Protein AF-A0A0A8VFV2-F1 (afdb_monomer_lite)

InterPro domains:
  I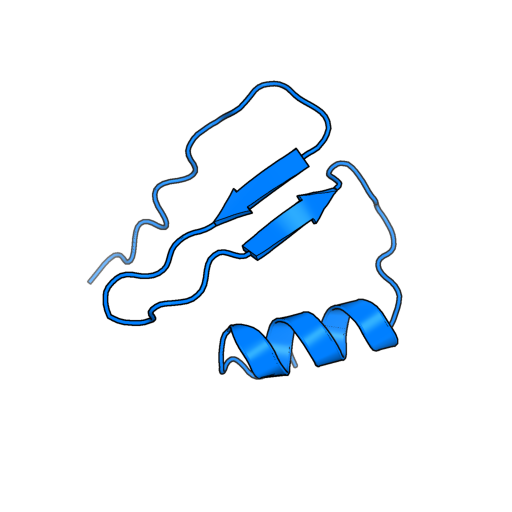PR012933 HicA mRNA interferase family [PF07927] (10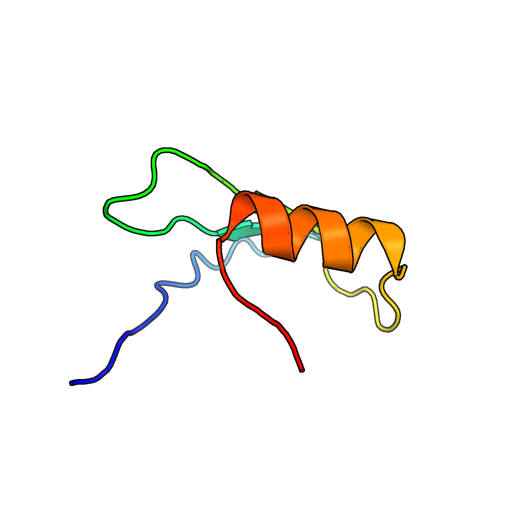-49)
  IPR038570 HicA superfamily [G3DSA:3.30.920.30] (3-52)

Radius of gyration: 11.89 Å; chains: 1; bounding box: 30×24×24 Å

pLDDT: mean 71.87, std 14.47, range [37.56, 85.94]

Sequence (52 aa):
MANQRRKKNNGGSHITMIRPGVPKIITLPHPRKDISKGLLKQIQRISGITLS

Structure (mmCIF, N/CA/C/O backbone):
data_AF-A0A0A8VFV2-F1
#
_entry.id   AF-A0A0A8VFV2-F1
#
loop_
_atom_site.group_PDB
_atom_site.id
_atom_site.type_symbol
_atom_site.label_atom_id
_atom_site.label_alt_id
_atom_site.label_comp_id
_atom_site.label_asym_id
_atom_site.label_entity_id
_atom_site.label_seq_id
_atom_site.pdbx_PDB_ins_code
_atom_site.Cartn_x
_atom_site.Cartn_y
_atom_site.Cartn_z
_atom_site.occupancy
_atom_site.B_iso_or_equiv
_atom_site.auth_seq_id
_atom_site.auth_comp_id
_atom_site.auth_asym_id
_atom_site.auth_atom_id
_atom_site.pdbx_PDB_model_num
ATOM 1 N N . MET A 1 1 ? -16.856 -6.055 -7.866 1.00 37.56 1 MET A N 1
ATOM 2 C CA . MET A 1 1 ? -16.049 -5.233 -6.933 1.00 37.56 1 MET A CA 1
ATOM 3 C C . MET A 1 1 ? -14.570 -5.557 -7.131 1.00 37.56 1 MET A C 1
ATOM 5 O O . MET A 1 1 ? -14.069 -6.495 -6.530 1.00 37.56 1 MET A O 1
ATOM 9 N N . ALA A 1 2 ? -13.881 -4.852 -8.032 1.00 38.06 2 ALA A N 1
ATOM 10 C CA . ALA A 1 2 ? -12.472 -5.105 -8.343 1.00 38.06 2 ALA A CA 1
ATOM 11 C C . ALA A 1 2 ? -11.601 -4.016 -7.701 1.00 38.06 2 ALA A C 1
ATOM 13 O O . ALA A 1 2 ? -11.523 -2.899 -8.208 1.00 38.06 2 ALA A O 1
ATOM 14 N N . ASN A 1 3 ? -10.957 -4.327 -6.572 1.00 42.53 3 ASN A N 1
ATOM 15 C CA . ASN A 1 3 ? -9.994 -3.431 -5.927 1.00 42.53 3 ASN A CA 1
ATOM 16 C C . ASN A 1 3 ? -8.683 -3.424 -6.730 1.00 42.53 3 ASN A C 1
ATOM 18 O O . ASN A 1 3 ? -7.718 -4.115 -6.399 1.00 42.53 3 ASN A O 1
ATOM 22 N N . GLN A 1 4 ? -8.648 -2.639 -7.809 1.00 43.16 4 GLN A N 1
ATOM 23 C CA . GLN A 1 4 ? -7.412 -2.326 -8.516 1.00 43.16 4 GLN A CA 1
ATOM 24 C C . GLN A 1 4 ? -6.514 -1.491 -7.597 1.00 43.16 4 GLN A C 1
ATOM 26 O O . GLN A 1 4 ? -6.649 -0.272 -7.487 1.00 43.16 4 GLN A O 1
ATOM 31 N N . ARG A 1 5 ? -5.560 -2.154 -6.935 1.00 49.84 5 ARG A N 1
ATOM 32 C CA . ARG A 1 5 ? -4.369 -1.500 -6.387 1.00 49.84 5 ARG A CA 1
ATOM 33 C C . ARG A 1 5 ? -3.674 -0.810 -7.561 1.00 49.84 5 ARG A C 1
ATOM 35 O O . ARG A 1 5 ? -3.019 -1.483 -8.353 1.00 49.84 5 ARG A O 1
ATOM 42 N N . ARG A 1 6 ? -3.847 0.506 -7.719 1.00 46.16 6 ARG A N 1
ATOM 43 C CA . ARG A 1 6 ? -3.148 1.283 -8.751 1.00 46.16 6 ARG A CA 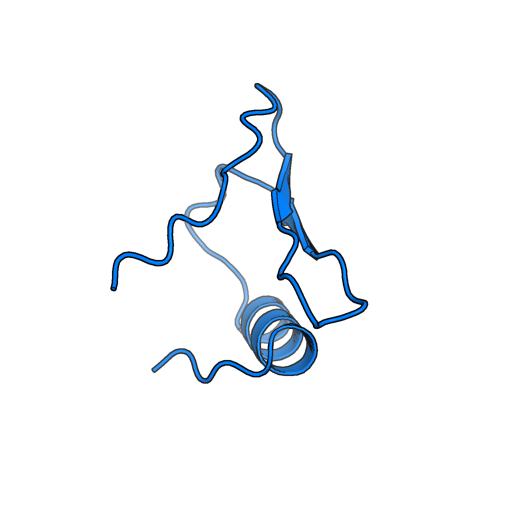1
ATOM 44 C C . ARG A 1 6 ? -1.647 1.229 -8.474 1.00 46.16 6 ARG A C 1
ATOM 46 O O . ARG A 1 6 ? -1.110 2.018 -7.703 1.00 46.16 6 ARG A O 1
ATOM 53 N N . LYS A 1 7 ? -0.980 0.245 -9.076 1.00 51.88 7 LYS A N 1
ATOM 54 C CA . LYS A 1 7 ? 0.470 0.087 -9.082 1.00 51.88 7 LYS A CA 1
ATOM 55 C C . LYS A 1 7 ? 1.028 1.257 -9.891 1.00 51.88 7 LYS A C 1
ATOM 57 O O . LYS A 1 7 ? 0.976 1.241 -11.117 1.00 51.88 7 LYS A O 1
ATOM 62 N N . LYS A 1 8 ? 1.495 2.309 -9.214 1.00 50.88 8 LYS A N 1
ATOM 63 C CA . LYS A 1 8 ? 2.250 3.376 -9.875 1.00 50.88 8 LYS A CA 1
ATOM 64 C C . LYS A 1 8 ? 3.598 2.758 -10.242 1.00 50.88 8 LYS A C 1
ATOM 66 O O . LYS A 1 8 ? 4.406 2.458 -9.366 1.00 50.88 8 LYS A O 1
ATOM 71 N N . ASN A 1 9 ? 3.741 2.398 -11.513 1.00 49.59 9 ASN A N 1
ATOM 72 C CA . ASN A 1 9 ? 4.878 1.643 -12.014 1.00 49.59 9 ASN A CA 1
ATOM 73 C C . ASN A 1 9 ? 6.086 2.582 -12.091 1.00 49.59 9 ASN A C 1
ATOM 75 O O . ASN A 1 9 ? 6.294 3.258 -13.092 1.00 49.59 9 ASN A O 1
ATOM 79 N N . ASN A 1 10 ? 6.844 2.663 -11.002 1.00 51.94 10 ASN A N 1
ATOM 80 C CA . ASN A 1 10 ? 8.144 3.312 -11.003 1.00 51.94 10 ASN A CA 1
ATOM 81 C C . ASN A 1 10 ? 9.149 2.233 -11.417 1.00 51.94 10 ASN A C 1
ATOM 83 O O . ASN A 1 10 ? 9.293 1.241 -10.707 1.00 51.94 10 ASN A O 1
ATOM 87 N N . GLY A 1 11 ? 9.803 2.388 -12.569 1.00 53.19 11 GLY A N 1
ATOM 88 C CA . GLY A 1 11 ? 10.770 1.431 -13.133 1.00 53.19 11 GLY A CA 1
ATOM 89 C C . GLY A 1 11 ? 12.082 1.282 -12.348 1.00 53.19 11 GLY A C 1
ATOM 90 O O . GLY A 1 11 ? 13.124 1.067 -12.953 1.00 53.19 11 GLY A O 1
ATOM 91 N N . GLY A 1 12 ? 12.055 1.438 -11.022 1.00 63.50 12 GLY A N 1
ATOM 92 C CA . GLY A 1 12 ? 13.217 1.355 -10.139 1.00 63.50 12 GLY A CA 1
ATOM 93 C C . GLY A 1 12 ? 13.081 0.251 -9.095 1.00 63.50 12 GLY A C 1
ATOM 94 O O . GLY A 1 12 ? 12.032 -0.375 -8.951 1.00 63.50 12 GLY A O 1
ATOM 95 N N . SER A 1 13 ? 14.143 0.048 -8.313 1.00 74.31 13 SER A N 1
ATOM 96 C CA . SER A 1 13 ? 14.245 -1.045 -7.338 1.00 74.31 13 SER A CA 1
ATOM 97 C C . SER A 1 13 ? 13.314 -0.925 -6.117 1.00 74.31 13 SER A C 1
ATOM 99 O O . SER A 1 13 ? 13.515 -1.610 -5.116 1.00 74.31 13 SER A O 1
ATOM 101 N N . HIS A 1 14 ? 12.340 -0.013 -6.148 1.00 79.12 14 HIS A N 1
ATOM 102 C CA . HIS A 1 14 ? 11.439 0.300 -5.045 1.00 79.12 14 HIS A CA 1
ATOM 103 C C . HIS A 1 14 ? 10.019 0.555 -5.557 1.00 79.12 14 HIS A C 1
ATOM 105 O O . HIS A 1 14 ? 9.805 1.323 -6.494 1.00 79.12 14 HIS A O 1
ATOM 111 N N . ILE A 1 15 ? 9.036 -0.057 -4.899 1.00 82.38 15 ILE A N 1
ATOM 112 C CA . ILE A 1 15 ? 7.609 0.088 -5.189 1.00 82.38 15 ILE A CA 1
ATOM 113 C C . ILE A 1 15 ? 6.943 0.792 -4.013 1.00 82.38 15 ILE A C 1
ATOM 115 O O . ILE A 1 15 ? 7.025 0.323 -2.879 1.00 82.38 15 ILE A O 1
ATOM 119 N N . THR A 1 16 ? 6.227 1.880 -4.292 1.00 83.19 16 THR A N 1
ATOM 120 C CA . THR A 1 16 ? 5.425 2.605 -3.300 1.00 83.19 16 THR A CA 1
ATOM 121 C C . THR A 1 16 ? 3.947 2.263 -3.463 1.00 83.19 16 THR A C 1
ATOM 123 O O . THR A 1 16 ? 3.399 2.304 -4.564 1.00 83.19 16 THR A O 1
ATOM 126 N N . MET A 1 17 ? 3.290 1.924 -2.358 1.00 82.50 17 MET A N 1
ATOM 127 C CA . MET A 1 17 ? 1.883 1.547 -2.287 1.00 82.50 17 MET A CA 1
ATOM 128 C C . MET A 1 17 ? 1.123 2.506 -1.372 1.00 82.50 17 MET A C 1
ATOM 130 O O . MET A 1 17 ? 1.583 2.843 -0.279 1.00 82.50 17 MET A O 1
ATOM 134 N N . ILE A 1 18 ? -0.064 2.907 -1.825 1.00 84.56 18 ILE A N 1
ATOM 135 C CA . ILE A 1 18 ? -0.981 3.800 -1.113 1.00 84.56 18 ILE A CA 1
ATOM 136 C C . ILE A 1 18 ? -2.348 3.119 -1.065 1.00 84.56 18 ILE A C 1
ATOM 138 O O . ILE A 1 18 ? -2.798 2.550 -2.063 1.00 84.56 18 ILE A O 1
ATOM 142 N N . ARG A 1 19 ? -3.009 3.171 0.095 1.00 79.62 19 ARG A N 1
ATOM 143 C CA . ARG A 1 19 ? -4.373 2.668 0.281 1.00 79.62 19 ARG A CA 1
ATOM 144 C C . ARG A 1 19 ? -5.308 3.840 0.603 1.00 79.62 19 ARG A C 1
ATOM 146 O O . ARG A 1 19 ? -5.082 4.508 1.609 1.00 79.62 19 ARG A O 1
ATOM 153 N N . PRO A 1 20 ? -6.364 4.077 -0.194 1.00 76.00 20 PRO A N 1
ATOM 154 C CA . PRO A 1 20 ? -7.381 5.074 0.133 1.00 76.00 20 PRO A CA 1
ATOM 155 C C . PRO A 1 20 ? -7.987 4.810 1.518 1.00 76.00 20 PRO A C 1
ATOM 157 O O . PRO A 1 20 ? -8.305 3.666 1.845 1.00 76.00 20 PRO A O 1
ATOM 160 N N . GLY A 1 21 ? -8.110 5.855 2.338 1.00 78.12 21 GLY A N 1
ATOM 161 C CA . GLY A 1 21 ? -8.639 5.761 3.704 1.00 78.12 21 GLY A CA 1
ATOM 162 C C . GLY A 1 21 ? -7.631 5.326 4.775 1.00 78.12 21 GLY A C 1
ATOM 163 O O . GLY A 1 21 ? -7.987 5.289 5.947 1.00 78.12 21 GLY A O 1
ATOM 164 N N . VAL A 1 22 ? -6.375 5.030 4.418 1.00 78.06 22 VAL A N 1
ATOM 165 C CA . VAL A 1 22 ? -5.298 4.792 5.392 1.00 78.06 22 VAL A CA 1
ATOM 166 C C . VAL A 1 22 ? -4.197 5.833 5.172 1.00 78.06 22 VAL A C 1
ATOM 168 O O . VAL A 1 22 ? -3.590 5.835 4.101 1.00 78.06 22 VAL A O 1
ATOM 171 N N . PRO A 1 23 ? -3.881 6.693 6.161 1.00 80.50 23 PRO A N 1
ATOM 172 C CA . PRO A 1 23 ? -2.871 7.746 6.028 1.00 80.50 23 PRO A CA 1
ATOM 173 C C . PRO A 1 23 ? -1.449 7.179 6.181 1.00 80.50 23 PRO A C 1
ATOM 175 O O . PRO A 1 23 ? -0.633 7.689 6.943 1.00 80.50 23 PRO A O 1
ATOM 178 N N . LYS A 1 24 ? -1.157 6.059 5.513 1.00 81.12 24 LYS A N 1
ATOM 179 C CA . LYS A 1 24 ? 0.145 5.393 5.554 1.00 81.12 24 LYS A CA 1
ATOM 180 C C . LYS A 1 24 ? 0.582 5.034 4.144 1.00 81.12 24 LYS A C 1
ATOM 182 O O . LYS A 1 24 ? -0.181 4.462 3.366 1.00 81.12 24 LYS A O 1
ATOM 187 N N . ILE A 1 25 ? 1.835 5.352 3.848 1.00 84.56 25 ILE A N 1
ATOM 188 C CA . ILE A 1 25 ? 2.495 5.050 2.582 1.00 84.56 25 ILE A CA 1
ATOM 189 C C . ILE A 1 25 ? 3.529 3.963 2.861 1.00 84.56 25 ILE A C 1
ATOM 191 O O . ILE A 1 25 ? 4.282 4.056 3.829 1.00 84.56 25 ILE A O 1
ATOM 195 N N . ILE A 1 26 ? 3.551 2.919 2.035 1.00 83.75 26 ILE A N 1
ATOM 196 C CA . ILE A 1 26 ? 4.485 1.800 2.188 1.00 83.75 26 ILE A CA 1
ATOM 197 C C . ILE A 1 26 ? 5.380 1.753 0.960 1.00 83.75 26 ILE A C 1
ATOM 199 O O . ILE A 1 26 ? 4.884 1.539 -0.141 1.00 83.75 26 ILE A O 1
ATOM 203 N N . THR A 1 27 ? 6.689 1.895 1.149 1.00 84.81 27 THR A N 1
ATOM 204 C CA . THR A 1 27 ? 7.681 1.702 0.085 1.00 84.81 27 THR A CA 1
ATOM 205 C C . THR A 1 27 ? 8.472 0.433 0.362 1.00 84.81 27 THR A C 1
ATOM 207 O O . THR A 1 27 ? 9.009 0.270 1.455 1.00 84.81 27 THR A O 1
ATOM 210 N N . LEU A 1 28 ? 8.530 -0.472 -0.614 1.00 78.94 28 LEU A N 1
ATOM 211 C CA . LEU A 1 28 ? 9.220 -1.756 -0.506 1.00 78.94 28 LEU A CA 1
ATOM 212 C C . LEU A 1 28 ? 10.277 -1.902 -1.596 1.00 78.94 28 LEU A C 1
ATOM 214 O O . LEU A 1 28 ? 10.000 -1.541 -2.739 1.00 78.94 28 LEU A O 1
ATOM 218 N N . PRO A 1 29 ? 11.450 -2.476 -1.286 1.00 78.94 29 PRO A N 1
ATOM 219 C CA . PRO A 1 29 ? 12.423 -2.825 -2.306 1.00 78.94 29 PRO A CA 1
ATOM 220 C C . PRO A 1 29 ? 11.917 -4.003 -3.154 1.00 78.94 29 PRO A C 1
ATOM 222 O O . PRO A 1 29 ? 11.457 -5.016 -2.625 1.00 78.94 29 PRO A O 1
ATOM 225 N N . HIS A 1 30 ? 12.028 -3.887 -4.473 1.00 73.56 30 HIS A N 1
ATOM 226 C CA . HIS A 1 30 ? 11.718 -4.925 -5.453 1.00 73.56 30 HIS A CA 1
ATOM 227 C C . HIS A 1 30 ? 12.770 -4.896 -6.572 1.00 73.56 30 HIS A C 1
ATOM 229 O O . HIS A 1 30 ? 13.071 -3.808 -7.039 1.00 73.56 30 HIS A O 1
ATOM 235 N N . PRO A 1 31 ? 13.318 -6.024 -7.050 1.00 66.88 31 PRO A N 1
ATOM 236 C CA . PRO A 1 31 ? 12.952 -7.398 -6.735 1.00 66.88 31 PRO A CA 1
ATOM 237 C C . PRO A 1 31 ? 13.752 -7.942 -5.546 1.00 66.88 31 PRO A C 1
ATOM 239 O O . PRO A 1 31 ? 14.974 -8.046 -5.591 1.00 66.88 31 PRO A O 1
ATOM 242 N N . ARG A 1 32 ? 13.062 -8.343 -4.476 1.00 70.94 32 ARG A N 1
ATOM 243 C CA . ARG A 1 32 ? 13.627 -9.241 -3.462 1.00 70.94 32 ARG A CA 1
ATOM 244 C C . ARG A 1 32 ? 12.786 -10.508 -3.447 1.00 70.94 32 ARG A C 1
ATOM 246 O O . ARG A 1 32 ? 11.579 -10.417 -3.244 1.00 70.94 32 ARG A O 1
ATOM 253 N N . LYS A 1 33 ? 13.421 -11.652 -3.732 1.00 65.88 33 LYS A N 1
ATOM 254 C CA . LYS A 1 33 ? 12.777 -12.976 -3.696 1.00 65.88 33 LYS A CA 1
ATOM 255 C C . LYS A 1 33 ? 12.339 -13.324 -2.276 1.00 65.88 33 LYS A C 1
ATOM 257 O O . LYS A 1 33 ? 11.202 -13.733 -2.081 1.00 65.88 33 LYS A O 1
ATOM 262 N N . ASP A 1 34 ? 13.206 -13.045 -1.306 1.00 73.06 34 ASP A N 1
ATOM 263 C CA . ASP A 1 34 ? 12.972 -13.361 0.097 1.00 73.06 34 ASP A CA 1
ATOM 264 C C . ASP A 1 34 ? 12.875 -12.084 0.930 1.00 73.06 34 ASP A C 1
ATOM 266 O O . ASP A 1 34 ? 13.739 -11.201 0.891 1.00 73.06 34 ASP A O 1
ATOM 270 N N . ILE A 1 35 ? 11.790 -11.982 1.692 1.00 77.38 35 ILE A N 1
ATOM 271 C CA . ILE A 1 35 ? 11.539 -10.887 2.625 1.00 77.38 35 ILE A CA 1
ATOM 272 C C . ILE A 1 35 ? 11.638 -11.450 4.040 1.00 77.38 35 ILE A C 1
ATOM 274 O O . ILE A 1 35 ? 11.082 -12.503 4.347 1.00 77.38 35 ILE A O 1
ATOM 278 N N . SER A 1 36 ? 12.335 -10.740 4.927 1.00 82.62 36 SER A N 1
ATOM 279 C CA . SER A 1 36 ? 12.478 -11.179 6.313 1.00 82.62 36 SER A CA 1
ATOM 280 C C . SER A 1 36 ? 11.133 -11.172 7.053 1.00 82.62 36 SER A C 1
ATOM 282 O O . SER A 1 36 ? 10.276 -10.308 6.842 1.00 82.62 36 SER A O 1
ATOM 284 N N . LYS A 1 37 ? 10.967 -12.107 7.998 1.00 84.69 37 LYS A N 1
ATOM 285 C CA . LYS A 1 37 ? 9.761 -12.209 8.843 1.00 84.69 37 LYS A CA 1
ATOM 286 C C . LYS A 1 37 ? 9.454 -10.907 9.596 1.00 84.69 37 LYS A C 1
ATOM 288 O O . LYS A 1 37 ? 8.290 -10.545 9.750 1.00 84.69 37 LYS A O 1
ATOM 293 N N . GLY A 1 38 ? 10.487 -10.183 10.037 1.00 85.31 38 GLY A N 1
ATOM 294 C CA . GLY A 1 38 ? 10.333 -8.891 10.716 1.00 85.31 38 GLY A CA 1
ATOM 295 C C . GLY A 1 38 ? 9.728 -7.821 9.807 1.00 85.31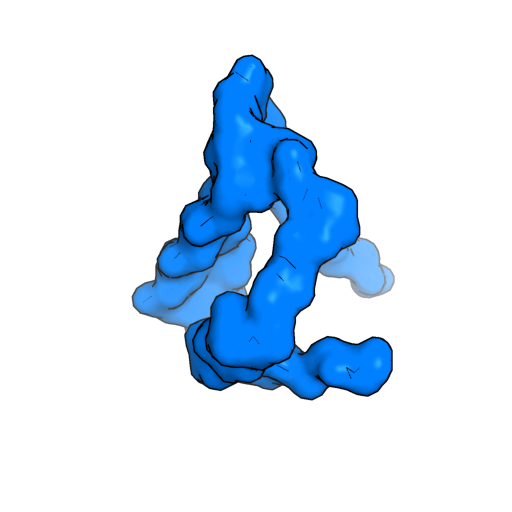 38 GLY A C 1
ATOM 296 O O . GLY A 1 38 ? 8.789 -7.131 10.205 1.00 85.31 38 GLY A O 1
ATOM 297 N N . LEU A 1 39 ? 10.199 -7.750 8.560 1.00 83.81 39 LEU A N 1
ATOM 298 C CA . LEU A 1 39 ? 9.682 -6.815 7.566 1.00 83.81 39 LEU A CA 1
ATOM 299 C C . LEU A 1 39 ? 8.230 -7.161 7.201 1.00 83.81 39 LEU A C 1
ATOM 301 O O . LEU A 1 39 ? 7.387 -6.267 7.155 1.00 83.81 39 LEU A O 1
ATOM 305 N N . LEU A 1 40 ? 7.898 -8.448 7.046 1.00 83.62 40 LEU A N 1
ATOM 306 C CA . LEU A 1 40 ? 6.515 -8.898 6.839 1.00 83.62 40 LEU A CA 1
ATOM 307 C C . LEU A 1 40 ? 5.594 -8.488 7.994 1.00 83.62 40 LEU A C 1
ATOM 309 O O . LEU A 1 40 ? 4.546 -7.891 7.756 1.00 83.62 40 LEU A O 1
ATOM 313 N N . LYS A 1 41 ? 6.002 -8.727 9.246 1.00 85.50 41 LYS A N 1
ATOM 314 C CA . LYS A 1 41 ? 5.223 -8.340 10.433 1.00 85.50 41 LYS A CA 1
ATOM 315 C C . LYS A 1 41 ? 5.022 -6.823 10.515 1.00 85.50 41 LYS A C 1
ATOM 317 O O . LYS A 1 41 ? 3.951 -6.355 10.900 1.00 85.50 41 LYS A O 1
ATOM 322 N N . GLN A 1 42 ? 6.025 -6.040 10.123 1.00 85.94 42 GLN A N 1
ATOM 323 C CA . GLN A 1 42 ? 5.914 -4.585 10.053 1.00 85.94 42 GLN A CA 1
ATOM 324 C C . GLN A 1 42 ? 4.935 -4.144 8.958 1.00 85.94 42 GLN A C 1
ATOM 326 O O . GLN A 1 42 ? 4.062 -3.318 9.230 1.00 85.94 42 GLN A O 1
ATOM 331 N N . ILE A 1 43 ? 5.013 -4.726 7.756 1.00 83.25 43 ILE A N 1
ATOM 332 C CA . ILE A 1 43 ? 4.043 -4.463 6.686 1.00 83.25 43 ILE A CA 1
ATOM 333 C C . ILE A 1 43 ? 2.635 -4.786 7.178 1.00 83.25 43 ILE A C 1
ATOM 335 O O . ILE A 1 43 ? 1.765 -3.929 7.046 1.00 83.25 43 ILE A O 1
ATOM 339 N N . GLN A 1 44 ? 2.407 -5.957 7.781 1.00 84.50 44 GLN A N 1
ATOM 340 C CA . GLN A 1 44 ? 1.103 -6.365 8.323 1.00 84.50 44 GLN A CA 1
ATOM 341 C C . GLN A 1 44 ? 0.551 -5.331 9.316 1.00 84.50 44 GLN A C 1
ATOM 343 O O . GLN A 1 44 ? -0.584 -4.881 9.171 1.00 84.50 44 GLN A O 1
ATOM 348 N N . ARG A 1 45 ? 1.371 -4.859 10.268 1.00 84.25 45 ARG A N 1
ATOM 349 C CA . ARG A 1 45 ? 0.974 -3.818 11.239 1.00 84.25 45 ARG A CA 1
ATOM 350 C C . ARG A 1 45 ? 0.622 -2.484 10.581 1.00 84.25 45 ARG A C 1
ATOM 352 O O . ARG A 1 45 ? -0.288 -1.791 11.030 1.00 84.25 45 ARG A O 1
ATOM 359 N N . ILE A 1 46 ? 1.356 -2.086 9.545 1.00 82.56 46 ILE A N 1
ATOM 360 C CA . ILE A 1 46 ? 1.138 -0.803 8.863 1.00 82.56 46 ILE A CA 1
ATOM 361 C C . ILE A 1 46 ? -0.102 -0.8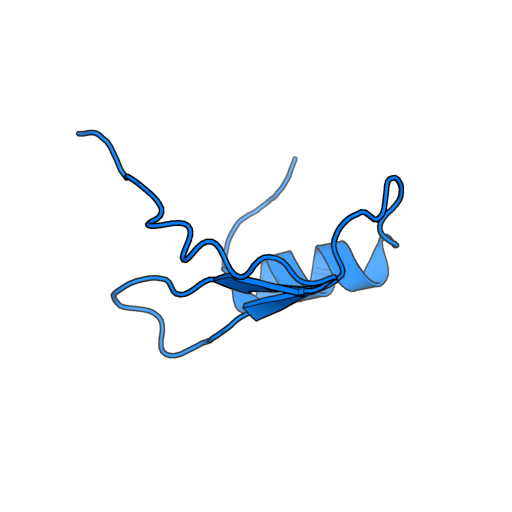77 7.967 1.00 82.56 46 ILE A C 1
ATOM 363 O O . ILE A 1 46 ? -0.917 0.043 7.969 1.00 82.56 46 ILE A O 1
ATOM 367 N N . SER A 1 47 ? -0.254 -1.974 7.233 1.00 78.4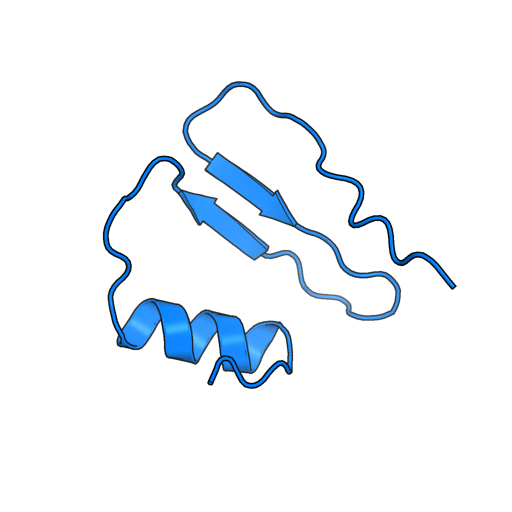4 47 SER A N 1
ATOM 368 C CA . SER A 1 47 ? -1.313 -2.174 6.240 1.00 78.44 47 SER A CA 1
ATOM 369 C C . SER A 1 47 ? -2.622 -2.722 6.819 1.00 78.44 47 SER A C 1
ATOM 371 O O . SER A 1 47 ? -3.652 -2.656 6.141 1.00 78.44 47 SER A O 1
ATOM 373 N N . GLY A 1 48 ? -2.595 -3.224 8.058 1.00 78.44 48 GLY A N 1
ATOM 374 C CA . GLY A 1 48 ? -3.751 -3.798 8.746 1.00 78.44 48 GLY A CA 1
ATOM 375 C C . GLY A 1 48 ? -4.247 -5.097 8.111 1.00 78.44 48 GLY A C 1
ATOM 376 O O . GLY A 1 48 ? -5.417 -5.429 8.262 1.00 78.44 48 GLY A O 1
ATOM 377 N N . ILE A 1 49 ? -3.392 -5.791 7.354 1.00 78.38 49 ILE A N 1
ATOM 378 C CA . ILE A 1 49 ? -3.710 -7.089 6.752 1.00 78.38 49 ILE A CA 1
ATOM 379 C C . ILE A 1 49 ? -2.961 -8.199 7.481 1.00 78.38 49 ILE A C 1
ATOM 381 O O . ILE A 1 49 ? -1.780 -8.066 7.801 1.00 78.38 49 ILE A O 1
ATOM 385 N N . THR A 1 50 ? -3.642 -9.313 7.703 1.00 75.00 50 THR A N 1
ATOM 386 C CA . THR A 1 50 ? -3.028 -10.592 8.042 1.00 75.00 50 THR A CA 1
ATOM 387 C C . THR A 1 50 ? -2.597 -11.261 6.740 1.00 75.00 50 THR A C 1
ATOM 389 O O . THR A 1 50 ? -3.418 -11.514 5.863 1.00 75.00 50 THR A O 1
ATOM 392 N N . LEU A 1 51 ? -1.290 -11.481 6.577 1.00 65.44 51 LEU A N 1
ATOM 393 C CA . LEU A 1 51 ? -0.777 -12.346 5.511 1.00 65.44 51 LEU A CA 1
ATOM 394 C C . LEU A 1 51 ? -0.611 -13.727 6.144 1.00 65.44 51 LEU A C 1
ATOM 396 O O . LEU A 1 51 ? 0.286 -13.894 6.974 1.00 65.44 51 LEU A O 1
ATOM 400 N N . SER A 1 52 ? -1.541 -14.629 5.830 1.00 58.97 52 SER A N 1
ATOM 401 C CA . SER A 1 52 ? -1.464 -16.063 6.130 1.00 58.97 52 SER A CA 1
ATOM 402 C C . SER A 1 52 ? -0.580 -16.769 5.114 1.00 58.97 52 SER A C 1
ATOM 404 O O . SER A 1 52 ? -0.627 -16.362 3.930 1.00 58.97 52 SER A O 1
#

Organism: Yersinia ruckeri (NCBI:txid29486)

Secondary structure (DSSP, 8-state):
----------SSSEEEEE-TT---EEEEESS-S---HHHHHHHHHHHT----

Foldseek 3Di:
DDPPQPFPDDVDQKTWGDDPPQPDIDIDGPPDPDDDPVVVVVCCVRVVDDDD